Protein AF-A0A962I3D1-F1 (afdb_monomer_lite)

Foldseek 3Di:
DVVVVVVVVVVVVVVVVVVVVVVVDDPDDDDDDDDDDPDDPVVVCVCVFFPVNCLVPPPCNVVDVPDDADWDDDRGDPPTDD

Sequence (82 aa):
MKLLKRVFFILMFLLLVLIGVAYLLPREATAERSIVIDRPPATVYTVLAGLDRFNEWSPWYGRDPAATYDFSGPAWGSGASM

Structure (mmCIF, N/CA/C/O backbone):
data_AF-A0A962I3D1-F1
#
_entry.id   AF-A0A962I3D1-F1
#
loop_
_atom_site.group_PDB
_atom_site.id
_atom_site.type_symbol
_atom_site.label_atom_id
_atom_site.label_alt_id
_atom_site.label_comp_id
_atom_site.label_asym_id
_atom_site.label_entity_id
_atom_site.label_seq_id
_atom_site.pdbx_PDB_ins_code
_atom_site.Cartn_x
_atom_site.Cartn_y
_atom_site.Cartn_z
_atom_site.occupancy
_atom_site.B_iso_or_equiv
_atom_site.auth_seq_id
_atom_site.auth_comp_id
_atom_site.auth_asym_id
_atom_site.auth_atom_id
_atom_site.pdbx_PDB_model_num
ATOM 1 N N . MET A 1 1 ? -23.994 17.396 38.343 1.00 67.75 1 MET A N 1
ATOM 2 C CA . MET A 1 1 ? -23.222 16.322 39.021 1.00 67.75 1 MET A CA 1
ATOM 3 C C . MET A 1 1 ? -23.478 14.918 38.459 1.00 67.75 1 MET A C 1
ATOM 5 O O . MET A 1 1 ? -22.530 14.295 38.007 1.00 67.75 1 MET A O 1
ATOM 9 N N . LYS A 1 2 ? -24.715 14.391 38.476 1.00 81.25 2 LYS A N 1
ATOM 10 C CA . LYS A 1 2 ? -25.006 12.995 38.063 1.00 81.25 2 LYS A CA 1
ATOM 11 C C . LYS A 1 2 ? -24.811 12.732 36.558 1.00 81.25 2 LYS A C 1
ATOM 13 O O . LYS A 1 2 ? -24.250 11.707 36.195 1.00 81.25 2 LYS A O 1
ATOM 18 N N . LEU A 1 3 ? -25.222 13.676 35.706 1.00 90.25 3 LEU A N 1
ATOM 19 C CA . LEU A 1 3 ? -25.039 13.615 34.247 1.00 90.25 3 LEU A CA 1
ATOM 20 C C . LEU A 1 3 ? -23.560 13.632 33.845 1.00 90.25 3 LEU A C 1
ATOM 22 O O . LEU A 1 3 ? -23.119 12.737 33.140 1.00 90.25 3 LEU A O 1
ATOM 26 N N . LEU A 1 4 ? -22.779 14.579 34.376 1.00 93.44 4 LEU A N 1
ATOM 27 C CA . LEU A 1 4 ? -21.339 14.667 34.110 1.00 93.44 4 LEU A CA 1
ATOM 28 C C . LEU A 1 4 ? -20.594 13.391 34.534 1.00 93.44 4 LEU A C 1
ATOM 30 O O . LEU A 1 4 ? -19.791 12.865 33.772 1.00 93.44 4 LEU A O 1
ATOM 34 N N . LYS A 1 5 ? -20.921 12.842 35.714 1.00 92.81 5 LYS A N 1
ATOM 35 C CA . LYS A 1 5 ? -20.366 11.560 36.176 1.00 92.81 5 LYS A CA 1
ATOM 36 C C . LYS A 1 5 ? -20.744 10.404 35.243 1.00 92.81 5 LYS A C 1
ATOM 38 O O . LYS A 1 5 ? -19.878 9.609 34.907 1.00 92.81 5 LYS A O 1
ATOM 43 N N . ARG A 1 6 ? -22.001 10.317 34.787 1.00 95.81 6 ARG A N 1
ATOM 44 C CA . ARG A 1 6 ? -22.430 9.291 33.815 1.00 95.81 6 ARG A CA 1
ATOM 45 C C . ARG A 1 6 ? -21.658 9.384 32.502 1.00 95.81 6 ARG A C 1
ATOM 47 O O . ARG A 1 6 ? -21.161 8.366 32.043 1.00 95.81 6 ARG A O 1
ATOM 54 N N . VAL A 1 7 ? -21.538 10.582 31.932 1.00 97.25 7 VAL A N 1
ATOM 55 C CA . VAL A 1 7 ? -20.792 10.800 30.682 1.00 97.25 7 VAL A CA 1
ATOM 56 C C . VAL A 1 7 ? -19.330 10.387 30.850 1.00 97.25 7 VAL A C 1
ATOM 58 O O . VAL A 1 7 ? -18.809 9.662 30.010 1.00 97.25 7 VAL A O 1
ATOM 61 N N . PHE A 1 8 ? -18.696 10.762 31.964 1.00 97.19 8 PHE A N 1
ATOM 62 C CA . PHE A 1 8 ? -17.327 10.350 32.269 1.00 97.19 8 PHE A CA 1
ATOM 63 C C . PHE A 1 8 ? -17.169 8.822 32.312 1.00 97.19 8 PHE A C 1
ATOM 65 O O . PHE A 1 8 ? -16.282 8.283 31.658 1.00 97.19 8 PHE A O 1
ATOM 72 N N . PHE A 1 9 ? -18.052 8.110 33.024 1.00 97.81 9 PHE A N 1
ATOM 73 C CA . PHE A 1 9 ? -17.990 6.645 33.093 1.00 97.81 9 PHE A CA 1
ATOM 74 C C . PHE A 1 9 ? -18.248 5.972 31.740 1.00 97.81 9 PHE A C 1
ATOM 76 O O . PHE A 1 9 ? -17.598 4.978 31.434 1.00 97.81 9 PHE A O 1
ATOM 83 N N . ILE A 1 10 ? -19.148 6.520 30.917 1.00 97.81 10 ILE A N 1
ATOM 84 C CA . ILE A 1 10 ? -19.396 6.020 29.557 1.00 97.81 10 ILE A CA 1
ATOM 85 C C . ILE A 1 10 ? -18.143 6.183 28.691 1.00 97.81 10 ILE A C 1
ATOM 87 O O . ILE A 1 10 ? -17.734 5.229 28.035 1.00 97.81 10 ILE A O 1
ATOM 91 N N . LEU A 1 11 ? -17.508 7.358 28.716 1.00 98.25 11 LEU A N 1
ATOM 92 C CA . LEU A 1 11 ? -16.274 7.614 27.967 1.00 98.25 11 LEU A CA 1
ATOM 93 C C . LEU A 1 11 ? -15.127 6.716 28.437 1.00 98.25 11 LEU A C 1
ATOM 95 O O . LEU A 1 11 ? -14.409 6.159 27.613 1.00 98.25 11 LEU A O 1
ATOM 99 N N . MET A 1 12 ? -14.984 6.530 29.751 1.00 98.19 12 MET A N 1
ATOM 100 C CA . MET A 1 12 ? -13.967 5.647 30.322 1.00 98.19 12 MET A CA 1
ATOM 101 C C . MET A 1 12 ? -14.189 4.186 29.912 1.00 98.19 12 MET A C 1
ATOM 103 O O . MET A 1 12 ? -13.235 3.490 29.571 1.00 98.19 12 MET A O 1
ATOM 107 N N . PHE A 1 13 ? -15.443 3.729 29.897 1.00 98.25 13 PHE A N 1
ATOM 108 C CA . PHE A 1 13 ? -15.792 2.394 29.419 1.00 98.25 13 PHE A CA 1
ATOM 109 C C . PHE A 1 13 ? -15.492 2.228 27.923 1.00 98.25 13 PHE A C 1
ATOM 111 O O . PHE A 1 13 ? -14.853 1.254 27.537 1.00 98.25 13 PHE A O 1
ATOM 118 N N . LEU A 1 14 ? -15.879 3.199 27.090 1.00 98.50 14 LEU A N 1
ATOM 119 C CA . LEU A 1 14 ? -15.558 3.218 25.658 1.00 98.50 14 LEU A CA 1
ATOM 120 C C . LEU A 1 14 ? -14.049 3.159 25.408 1.00 98.50 14 LEU A C 1
ATOM 122 O O . LEU A 1 14 ? -13.603 2.390 24.561 1.00 98.50 14 LEU A O 1
ATOM 126 N N . LEU A 1 15 ? -13.266 3.928 26.168 1.00 98.44 15 LEU A N 1
ATOM 127 C CA . LEU A 1 15 ? -11.810 3.920 26.073 1.00 98.44 15 LEU A CA 1
ATOM 128 C C . LEU A 1 15 ? -11.230 2.546 26.433 1.00 98.44 15 LEU A C 1
ATOM 130 O O . LEU A 1 15 ? -10.386 2.036 25.703 1.00 98.44 15 LEU A O 1
ATOM 134 N N . LEU A 1 16 ? -11.708 1.926 27.517 1.00 98.38 16 LEU A N 1
ATOM 135 C CA . LEU A 1 16 ? -11.287 0.579 27.913 1.00 98.38 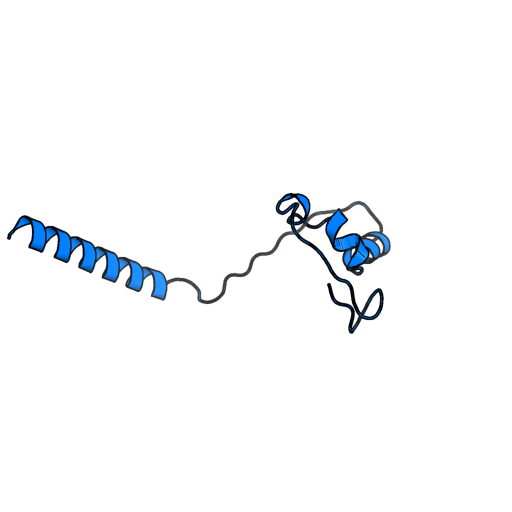16 LEU A CA 1
ATOM 136 C C . LEU A 1 16 ? -11.611 -0.464 26.840 1.00 98.38 16 LEU A C 1
ATOM 138 O O . LEU A 1 16 ? -10.762 -1.297 26.529 1.00 98.38 16 LEU A O 1
ATOM 142 N N . VAL A 1 17 ? -12.805 -0.401 26.246 1.00 98.31 17 VAL A N 1
ATOM 143 C CA . VAL A 1 17 ? -13.196 -1.292 25.144 1.00 98.31 17 VAL A CA 1
ATOM 144 C C . VAL A 1 17 ? -12.294 -1.078 23.931 1.00 98.31 17 VAL A C 1
ATOM 146 O O . VAL A 1 17 ? -11.804 -2.052 23.368 1.00 98.31 17 VAL A O 1
ATOM 149 N N . LEU A 1 18 ? -12.026 0.173 23.550 1.00 98.38 18 LEU A N 1
ATOM 150 C CA . LEU A 1 18 ? -11.192 0.495 22.391 1.00 98.38 18 LEU A CA 1
ATOM 151 C C . LEU A 1 18 ? -9.755 -0.005 22.578 1.00 98.38 18 LEU A C 1
ATOM 153 O O . LEU A 1 18 ? -9.202 -0.619 21.668 1.00 98.38 18 LEU A O 1
ATOM 157 N N . ILE A 1 19 ? -9.183 0.181 23.772 1.00 97.81 19 ILE A N 1
ATOM 158 C CA . ILE A 1 19 ? -7.867 -0.362 24.128 1.00 97.81 19 ILE A CA 1
ATOM 159 C C . ILE A 1 19 ? -7.894 -1.893 24.071 1.00 97.81 19 ILE A C 1
ATOM 161 O O . ILE A 1 19 ? -7.021 -2.493 23.448 1.00 97.81 19 ILE A O 1
ATOM 165 N N . GLY A 1 20 ? -8.903 -2.528 24.672 1.00 97.69 20 GLY A N 1
ATOM 166 C CA . GLY A 1 20 ? -9.050 -3.983 24.655 1.00 97.69 20 GLY A CA 1
ATOM 167 C C . GLY A 1 20 ? -9.109 -4.547 23.235 1.00 97.69 20 GLY A C 1
ATOM 168 O O . GLY A 1 20 ? -8.384 -5.485 22.921 1.00 97.69 20 GLY A O 1
ATOM 169 N N . VAL A 1 21 ? -9.905 -3.934 22.355 1.00 97.50 21 VAL A N 1
ATOM 170 C CA . VAL A 1 21 ? -9.994 -4.315 20.939 1.00 97.50 21 VAL A CA 1
ATOM 171 C C . VAL A 1 21 ? -8.659 -4.096 20.226 1.00 97.50 21 VAL A C 1
ATOM 173 O O . VAL A 1 21 ? -8.206 -4.994 19.526 1.00 97.50 21 VAL A O 1
ATOM 176 N N . ALA A 1 22 ? -7.989 -2.960 20.436 1.00 96.06 22 ALA A N 1
ATOM 177 C CA . ALA A 1 22 ? -6.696 -2.674 19.811 1.00 96.06 22 ALA A CA 1
ATOM 178 C C . ALA A 1 22 ? -5.620 -3.720 20.153 1.00 96.06 22 ALA A C 1
ATOM 180 O O . ALA A 1 22 ? -4.844 -4.093 19.278 1.00 96.06 22 ALA A O 1
ATOM 181 N N . TYR A 1 23 ? -5.600 -4.242 21.385 1.00 96.31 23 TYR A N 1
ATOM 182 C CA . TYR A 1 23 ? -4.680 -5.321 21.776 1.00 96.31 23 TYR A CA 1
ATOM 183 C C . TYR A 1 23 ? -5.014 -6.684 21.153 1.00 96.31 23 TYR A C 1
ATOM 185 O O . TYR A 1 23 ? -4.145 -7.553 21.110 1.00 96.31 23 TYR A O 1
ATOM 193 N N . LEU A 1 24 ? -6.247 -6.882 20.682 1.00 96.25 24 LEU A N 1
ATOM 194 C CA . LEU A 1 24 ? -6.668 -8.100 19.985 1.00 96.25 24 LEU A CA 1
ATOM 195 C C . LEU A 1 24 ? -6.387 -8.045 18.478 1.00 96.25 24 LEU A C 1
ATOM 197 O O . LEU A 1 24 ? -6.437 -9.082 17.816 1.00 96.25 24 LEU A O 1
ATOM 201 N N . LEU A 1 25 ? -6.121 -6.859 17.919 1.00 94.75 25 LEU A N 1
ATOM 202 C CA . LEU A 1 25 ? -5.830 -6.716 16.498 1.00 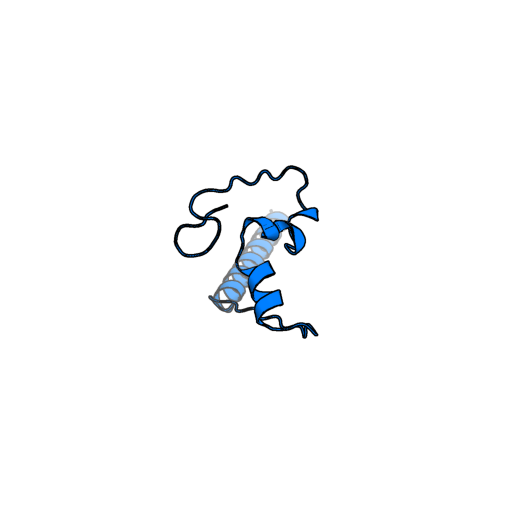94.75 25 LEU A CA 1
ATOM 203 C C . LEU A 1 25 ? -4.438 -7.282 16.157 1.00 94.75 25 LEU A C 1
ATOM 205 O O . LEU A 1 25 ? -3.506 -7.177 16.960 1.00 94.75 25 LEU A O 1
ATOM 209 N N . PRO A 1 26 ? -4.264 -7.848 14.949 1.00 93.69 26 PRO A N 1
ATOM 210 C CA . PRO A 1 26 ? -2.956 -8.260 14.462 1.00 93.69 26 PRO A CA 1
ATOM 211 C C . PRO A 1 26 ? -1.984 -7.079 14.430 1.00 93.69 26 PRO A C 1
ATOM 213 O O . PRO A 1 26 ? -2.335 -5.985 13.987 1.00 93.69 26 PRO A O 1
ATOM 216 N N . ARG A 1 27 ? -0.741 -7.314 14.859 1.00 92.31 27 ARG A N 1
ATOM 217 C CA . ARG A 1 27 ? 0.337 -6.317 14.753 1.00 92.31 27 ARG A CA 1
ATOM 218 C C . ARG A 1 27 ? 0.754 -6.046 13.312 1.00 92.31 27 ARG A C 1
ATOM 220 O O . ARG A 1 27 ? 1.226 -4.957 13.012 1.00 92.31 27 ARG A O 1
ATOM 227 N N . GLU A 1 28 ? 0.585 -7.039 12.448 1.00 93.94 28 GLU A N 1
ATOM 228 C CA . GLU A 1 28 ? 0.976 -6.991 11.048 1.00 93.94 28 GLU A CA 1
ATOM 229 C C . GLU A 1 28 ? -0.238 -7.307 10.178 1.00 93.94 28 GLU A C 1
ATOM 231 O O . GLU A 1 28 ? -0.994 -8.240 10.456 1.00 93.94 28 GLU A O 1
ATOM 236 N N . ALA A 1 29 ? -0.429 -6.510 9.130 1.00 92.94 29 ALA A N 1
ATOM 237 C CA . ALA A 1 29 ? -1.447 -6.730 8.117 1.00 92.94 29 ALA A CA 1
ATOM 238 C C . ALA A 1 29 ? -0.755 -6.892 6.762 1.00 92.94 29 ALA A C 1
ATOM 240 O O . ALA A 1 29 ? -0.017 -6.008 6.327 1.00 92.94 29 ALA A O 1
ATOM 241 N N . THR A 1 30 ? -1.007 -8.014 6.091 1.00 94.38 30 THR A N 1
ATOM 242 C CA . THR A 1 30 ? -0.515 -8.276 4.736 1.00 94.38 30 THR A CA 1
ATOM 243 C C . THR A 1 30 ? -1.654 -8.084 3.744 1.00 94.38 30 THR A C 1
ATOM 245 O O . THR A 1 30 ? -2.764 -8.569 3.963 1.00 94.38 30 THR A O 1
ATOM 248 N N . ALA A 1 31 ? -1.383 -7.385 2.646 1.00 93.88 31 ALA A N 1
ATOM 249 C CA . ALA A 1 31 ? -2.312 -7.239 1.535 1.00 93.88 31 ALA A CA 1
ATOM 250 C C . ALA A 1 31 ? -1.623 -7.676 0.242 1.00 93.88 31 ALA A C 1
ATOM 252 O O . ALA A 1 31 ? -0.520 -7.224 -0.057 1.00 93.88 31 ALA A O 1
ATOM 253 N N . GLU A 1 32 ? -2.293 -8.522 -0.535 1.00 95.25 32 GLU A N 1
ATOM 254 C CA . GLU A 1 32 ? -1.823 -8.992 -1.837 1.00 95.25 32 GLU A CA 1
ATOM 255 C C . GLU A 1 32 ? -2.885 -8.697 -2.900 1.00 95.25 32 GLU A C 1
ATO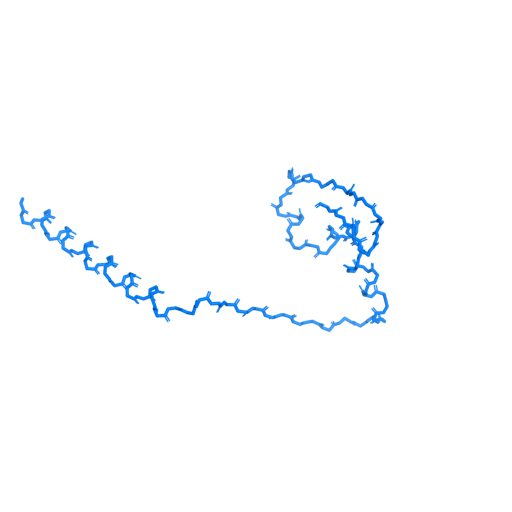M 257 O O . GLU A 1 32 ? -4.090 -8.747 -2.633 1.00 95.25 32 GLU A O 1
ATOM 262 N N . ARG A 1 33 ? -2.440 -8.346 -4.108 1.00 92.56 33 ARG A N 1
ATOM 263 C CA . ARG A 1 33 ? -3.302 -8.146 -5.276 1.00 92.56 33 ARG A CA 1
ATOM 264 C C . ARG A 1 33 ? -2.637 -8.766 -6.492 1.00 92.56 33 ARG A C 1
ATOM 266 O O . ARG A 1 33 ? -1.445 -8.569 -6.703 1.00 92.56 33 ARG A O 1
ATOM 273 N N . SER A 1 34 ? -3.425 -9.446 -7.314 1.00 94.56 34 SER A N 1
ATOM 274 C CA . SER A 1 34 ? -2.972 -10.035 -8.570 1.00 94.56 34 SER A CA 1
ATOM 275 C C . SER A 1 34 ? -3.908 -9.648 -9.710 1.00 94.56 34 SER A C 1
ATOM 277 O O . SER A 1 34 ? -5.119 -9.507 -9.529 1.00 94.56 34 SER A O 1
ATOM 279 N N . ILE A 1 35 ? -3.325 -9.440 -10.889 1.00 94.31 35 ILE A N 1
ATOM 280 C CA . ILE A 1 35 ? -4.040 -9.217 -12.146 1.00 94.31 35 ILE A CA 1
ATOM 281 C C . ILE A 1 35 ? -3.322 -9.980 -13.258 1.00 94.31 35 ILE A C 1
ATOM 283 O O . ILE A 1 35 ? -2.105 -10.155 -13.210 1.00 94.31 35 ILE A O 1
ATOM 287 N N . VAL A 1 36 ? -4.070 -10.423 -14.267 1.00 96.12 36 VAL A N 1
ATOM 288 C CA . VAL A 1 36 ? -3.495 -11.040 -15.468 1.00 96.12 36 VAL A CA 1
ATOM 289 C C . VAL A 1 36 ? -3.313 -9.959 -16.525 1.00 96.12 36 VAL A C 1
ATOM 291 O O . VAL A 1 36 ? -4.261 -9.251 -16.860 1.00 96.12 36 VAL A O 1
ATOM 294 N N . ILE A 1 37 ? -2.096 -9.841 -17.054 1.00 95.19 37 ILE A N 1
ATOM 295 C CA . ILE A 1 37 ? -1.764 -8.928 -18.148 1.00 95.19 37 ILE A CA 1
ATOM 296 C C . ILE A 1 37 ? -1.338 -9.780 -19.341 1.00 95.19 37 ILE A C 1
ATOM 298 O O . ILE A 1 37 ? -0.332 -10.481 -19.269 1.00 95.19 37 ILE A O 1
ATOM 302 N N . ASP A 1 38 ? -2.088 -9.705 -20.442 1.00 96.88 38 ASP A N 1
ATOM 303 C CA . ASP A 1 38 ? -1.802 -10.440 -21.682 1.00 96.88 38 ASP A CA 1
ATOM 304 C C . ASP A 1 38 ? -0.668 -9.775 -22.486 1.00 96.88 38 ASP A C 1
ATOM 306 O O . ASP A 1 38 ? -0.856 -9.182 -23.557 1.00 96.88 38 ASP A O 1
ATOM 310 N N . ARG A 1 39 ? 0.528 -9.768 -21.892 1.00 96.06 39 ARG A N 1
ATOM 311 C CA . ARG A 1 39 ? 1.761 -9.215 -22.460 1.00 96.06 39 ARG A CA 1
ATOM 312 C C . ARG A 1 39 ? 2.968 -10.057 -22.036 1.00 96.06 39 ARG A C 1
ATOM 314 O O . ARG A 1 39 ? 2.939 -10.664 -20.966 1.00 96.06 39 ARG A O 1
ATOM 321 N N . PRO A 1 40 ? 4.058 -10.067 -22.828 1.00 97.12 40 PRO A N 1
ATOM 322 C CA . PRO A 1 40 ? 5.294 -10.730 -22.431 1.00 97.12 40 PRO A CA 1
ATOM 323 C C . PRO A 1 40 ? 5.799 -10.216 -21.070 1.00 97.12 40 PRO A C 1
ATOM 325 O O . PRO A 1 40 ? 5.814 -8.997 -20.861 1.00 97.12 40 PRO A O 1
ATOM 328 N N . PRO A 1 41 ? 6.284 -11.093 -20.167 1.00 94.06 41 PRO A N 1
ATOM 329 C CA . PRO A 1 41 ? 6.774 -10.683 -18.849 1.00 94.06 41 PRO A CA 1
ATOM 330 C C . PRO A 1 41 ? 7.863 -9.609 -18.907 1.00 94.06 41 PRO A C 1
ATOM 332 O O . PRO A 1 41 ? 7.865 -8.693 -18.092 1.00 94.06 41 PRO A O 1
ATOM 335 N N . ALA A 1 42 ? 8.744 -9.673 -19.911 1.00 93.31 42 ALA A N 1
ATOM 336 C CA . ALA A 1 42 ? 9.783 -8.670 -20.125 1.00 93.31 42 ALA A CA 1
ATOM 337 C C . ALA A 1 42 ? 9.196 -7.266 -20.344 1.00 93.31 42 ALA A C 1
ATOM 339 O O . ALA A 1 42 ? 9.681 -6.307 -19.758 1.00 93.31 42 ALA A O 1
ATOM 340 N N . THR A 1 43 ? 8.115 -7.146 -21.121 1.00 92.56 43 THR A N 1
ATOM 341 C CA . THR A 1 43 ? 7.447 -5.863 -21.379 1.00 92.56 43 THR A CA 1
ATOM 342 C C . THR A 1 43 ? 6.838 -5.283 -20.107 1.00 92.56 43 THR A C 1
ATOM 344 O O . THR A 1 43 ? 6.984 -4.091 -19.847 1.00 92.56 43 THR A O 1
ATOM 347 N N . VAL A 1 44 ? 6.179 -6.123 -19.303 1.00 92.62 44 VAL A N 1
ATOM 348 C CA . VAL A 1 44 ? 5.604 -5.704 -18.017 1.00 92.62 44 VAL A CA 1
ATOM 349 C C . VAL A 1 44 ? 6.716 -5.267 -17.064 1.00 92.62 44 VAL A C 1
ATOM 351 O O . VAL A 1 44 ? 6.633 -4.196 -16.469 1.00 92.62 44 VAL A O 1
ATOM 354 N N . TYR A 1 45 ? 7.795 -6.047 -16.980 1.00 89.94 45 TYR A N 1
ATOM 355 C CA . TYR A 1 45 ? 8.941 -5.735 -16.134 1.00 89.94 45 TYR A CA 1
ATOM 356 C C . TYR A 1 45 ? 9.590 -4.396 -16.503 1.00 89.94 45 TYR A C 1
ATOM 358 O O . TYR A 1 45 ? 9.880 -3.609 -15.612 1.00 89.94 45 TYR A O 1
ATOM 366 N N . THR A 1 46 ? 9.756 -4.084 -17.793 1.00 88.31 46 THR A N 1
ATOM 367 C CA . THR A 1 46 ? 10.325 -2.794 -18.225 1.00 88.31 46 THR A CA 1
ATOM 368 C C . THR A 1 46 ? 9.501 -1.592 -17.753 1.00 88.31 46 THR A C 1
ATOM 370 O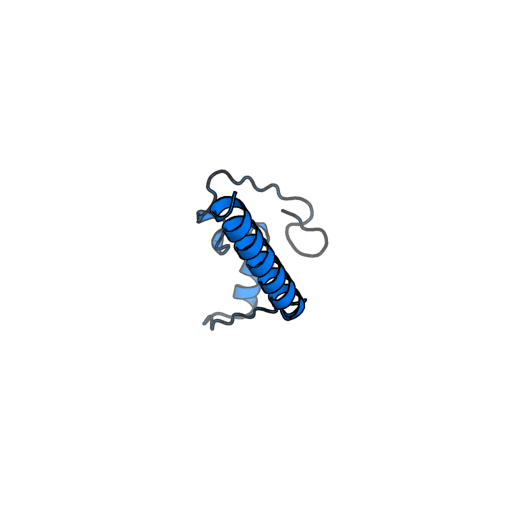 O . THR A 1 46 ? 10.077 -0.563 -17.421 1.00 88.31 46 THR A O 1
ATOM 373 N N . VAL A 1 47 ? 8.169 -1.703 -17.703 1.00 89.56 47 VAL A N 1
ATOM 374 C CA . VAL A 1 47 ? 7.287 -0.626 -17.208 1.00 89.56 47 VAL A CA 1
ATOM 375 C C . VAL A 1 47 ? 7.392 -0.476 -15.685 1.00 89.56 47 VAL A C 1
ATOM 377 O O . VAL A 1 47 ? 7.312 0.634 -15.167 1.00 89.56 47 VAL A O 1
ATOM 380 N N . LEU A 1 48 ? 7.552 -1.590 -14.966 1.00 88.25 48 LEU A N 1
ATOM 381 C CA . LEU A 1 48 ? 7.556 -1.615 -13.500 1.00 88.25 48 LEU A CA 1
ATOM 382 C C . LEU A 1 48 ? 8.928 -1.319 -12.881 1.00 88.25 48 LEU A C 1
ATOM 384 O O . LEU A 1 48 ? 8.990 -0.815 -11.765 1.00 88.25 48 LEU A O 1
ATOM 388 N N . ALA A 1 49 ? 10.017 -1.664 -13.568 1.00 85.62 49 ALA A N 1
ATOM 389 C CA . ALA A 1 49 ? 11.372 -1.561 -13.031 1.00 85.62 49 ALA A CA 1
ATOM 390 C C . ALA A 1 49 ? 11.953 -0.137 -13.087 1.00 85.62 49 ALA A C 1
ATOM 392 O O . ALA A 1 49 ? 12.899 0.153 -12.355 1.00 85.62 49 ALA A O 1
ATOM 393 N N . GLY A 1 50 ? 11.426 0.727 -13.960 1.00 81.88 50 GLY A N 1
ATOM 394 C CA . GLY A 1 50 ? 11.854 2.119 -14.108 1.00 81.88 50 GLY A CA 1
ATOM 395 C C . GLY A 1 50 ? 10.996 3.075 -13.278 1.00 81.88 50 GLY A C 1
ATOM 396 O O . GLY A 1 50 ? 9.766 3.032 -13.346 1.00 81.88 50 GLY A O 1
ATOM 397 N N . LEU A 1 51 ? 11.639 3.950 -12.496 1.00 85.50 51 LEU A N 1
ATOM 398 C CA . LEU A 1 51 ? 10.944 4.992 -11.725 1.00 85.50 51 LEU A CA 1
ATOM 399 C C . LEU A 1 51 ? 10.426 6.123 -12.626 1.00 85.50 51 LEU A C 1
ATOM 401 O O . LEU A 1 51 ? 9.420 6.752 -12.316 1.00 85.50 51 LEU A O 1
ATOM 405 N N . ASP A 1 52 ? 11.059 6.332 -13.777 1.00 83.88 52 ASP A N 1
ATOM 406 C CA . ASP A 1 52 ? 10.648 7.291 -14.806 1.00 83.88 52 ASP A CA 1
ATOM 407 C C . ASP A 1 52 ? 9.216 7.044 -15.307 1.00 83.88 52 ASP A C 1
ATOM 409 O O . ASP A 1 52 ? 8.469 7.989 -15.563 1.00 83.88 52 ASP A O 1
ATOM 413 N N . ARG A 1 53 ? 8.805 5.773 -15.377 1.00 87.19 53 ARG A N 1
ATOM 414 C CA . ARG A 1 53 ? 7.455 5.364 -15.793 1.00 87.19 53 ARG A CA 1
ATOM 415 C C . ARG A 1 53 ? 6.505 5.102 -14.631 1.00 87.19 53 ARG A C 1
ATOM 417 O O . ARG A 1 53 ? 5.346 4.758 -14.864 1.00 87.19 53 ARG A O 1
ATOM 424 N N . PHE A 1 54 ? 6.949 5.294 -13.387 1.00 88.25 54 PHE A N 1
ATOM 425 C CA . PHE A 1 54 ? 6.139 5.063 -12.187 1.00 88.25 54 PHE A CA 1
ATOM 426 C C . PHE A 1 54 ? 4.798 5.806 -12.243 1.00 88.25 54 PHE A C 1
ATOM 428 O O . PHE A 1 54 ? 3.748 5.244 -11.931 1.00 88.25 54 PHE A O 1
ATOM 435 N N . ASN A 1 55 ? 4.812 7.050 -12.722 1.00 89.31 55 ASN A N 1
ATOM 436 C CA . ASN A 1 55 ? 3.620 7.893 -12.805 1.00 89.31 55 ASN A CA 1
ATOM 437 C C . ASN A 1 55 ? 2.602 7.435 -13.863 1.00 89.31 55 ASN A C 1
ATOM 439 O O . ASN A 1 55 ? 1.436 7.811 -13.774 1.00 89.31 55 ASN A O 1
ATOM 443 N N . GLU A 1 56 ? 2.995 6.594 -14.826 1.00 89.38 56 GLU A N 1
ATOM 444 C CA . GLU A 1 56 ? 2.066 6.054 -15.829 1.00 89.38 56 GLU A CA 1
ATOM 445 C C . GLU A 1 56 ? 1.101 5.017 -15.242 1.00 89.38 56 GLU A C 1
ATOM 447 O O . GLU A 1 56 ? -0.007 4.843 -15.748 1.00 89.38 56 GLU A O 1
ATO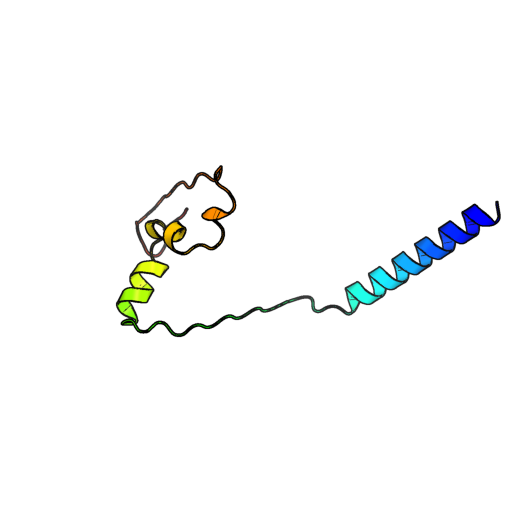M 452 N N . TRP A 1 57 ? 1.515 4.312 -14.187 1.00 87.69 57 TRP A N 1
ATOM 453 C CA . TRP A 1 57 ? 0.733 3.225 -13.593 1.00 87.69 57 TRP A CA 1
ATOM 454 C C . TRP A 1 57 ? 0.431 3.425 -12.104 1.00 87.69 57 TRP A C 1
ATOM 456 O O . TRP A 1 57 ? -0.412 2.714 -11.549 1.00 87.69 57 TRP A O 1
ATOM 466 N N . SER A 1 58 ? 1.076 4.389 -11.445 1.00 88.62 58 SER A N 1
ATOM 467 C CA . SER A 1 58 ? 0.839 4.696 -10.038 1.00 88.62 58 SER A CA 1
ATOM 468 C C . SER A 1 58 ? -0.606 5.161 -9.810 1.00 88.62 58 SER A C 1
ATOM 470 O O . SER A 1 58 ? -1.038 6.165 -10.380 1.00 88.62 58 SER A O 1
ATOM 472 N N . PRO A 1 59 ? -1.363 4.515 -8.901 1.00 87.38 59 PRO A N 1
ATOM 473 C CA . PRO A 1 59 ? -2.720 4.944 -8.567 1.00 87.38 59 PRO A CA 1
ATOM 474 C C . PRO A 1 59 ? -2.752 6.266 -7.783 1.00 87.38 59 PRO A C 1
ATOM 476 O O . PRO A 1 59 ? -3.836 6.770 -7.483 1.00 87.38 59 PRO A O 1
ATOM 479 N N . TRP A 1 60 ? -1.586 6.792 -7.394 1.00 86.56 60 TRP A N 1
ATOM 480 C CA . TRP A 1 60 ? -1.442 7.991 -6.571 1.00 86.56 60 TRP A CA 1
ATOM 481 C C . TRP A 1 60 ? -1.163 9.244 -7.388 1.00 86.56 60 TRP A C 1
ATOM 483 O O . TRP A 1 60 ? -1.614 10.309 -6.985 1.00 86.56 60 TRP A O 1
ATOM 493 N N . TYR A 1 61 ? -0.493 9.119 -8.537 1.00 88.81 61 TYR A N 1
ATOM 494 C CA . TYR A 1 61 ? -0.077 10.269 -9.343 1.00 88.81 61 TYR A CA 1
ATOM 495 C C . TYR A 1 61 ? -1.264 11.173 -9.716 1.00 88.81 61 TYR A C 1
ATOM 497 O O . TYR A 1 61 ? -1.231 12.379 -9.510 1.00 88.81 61 TYR A O 1
ATOM 505 N N . GLY A 1 62 ? -2.382 10.581 -10.149 1.00 85.44 62 GLY A N 1
ATOM 506 C CA . GLY A 1 62 ? -3.601 11.336 -10.460 1.00 85.44 62 GLY A CA 1
ATOM 507 C C . GLY A 1 62 ? -4.378 11.867 -9.245 1.00 85.44 62 GLY A C 1
ATOM 508 O O . GLY A 1 62 ? -5.348 12.598 -9.432 1.00 85.44 62 GLY A O 1
ATOM 509 N N . ARG A 1 63 ? -4.013 11.486 -8.012 1.00 91.88 63 ARG A N 1
ATOM 510 C CA . ARG A 1 63 ? -4.697 11.936 -6.784 1.00 91.88 63 ARG A CA 1
ATOM 511 C C . ARG A 1 63 ? -4.068 13.172 -6.156 1.00 91.88 63 ARG A C 1
ATOM 513 O O . ARG A 1 63 ? -4.781 13.881 -5.453 1.00 91.88 63 ARG A O 1
ATOM 520 N N . ASP A 1 64 ? -2.784 13.418 -6.399 1.00 89.88 64 ASP A N 1
ATOM 521 C CA . ASP A 1 64 ? -2.081 14.602 -5.906 1.00 89.88 64 ASP A CA 1
ATOM 522 C C . ASP A 1 64 ? -1.421 15.367 -7.066 1.00 89.88 64 ASP A C 1
ATOM 524 O O . ASP A 1 64 ? -0.268 15.109 -7.411 1.00 89.88 64 ASP A O 1
ATOM 528 N N . PRO A 1 65 ? -2.141 16.324 -7.680 1.00 85.12 65 PRO A N 1
ATOM 529 C CA . PRO A 1 65 ? -1.614 17.114 -8.789 1.00 85.12 65 PRO A CA 1
ATOM 530 C C . PRO A 1 65 ? -0.466 18.053 -8.401 1.00 85.12 65 PRO A C 1
ATOM 532 O O . PRO A 1 65 ? 0.191 18.591 -9.289 1.00 85.12 65 PRO A O 1
ATOM 535 N N . ALA A 1 66 ? -0.264 18.312 -7.106 1.00 91.81 66 ALA A N 1
ATOM 536 C CA . ALA A 1 66 ? 0.793 19.192 -6.616 1.00 91.81 66 ALA A CA 1
ATOM 537 C C . ALA A 1 66 ? 2.087 18.430 -6.292 1.00 91.81 66 ALA A C 1
ATOM 539 O O . ALA A 1 66 ? 3.086 19.058 -5.938 1.00 91.81 66 ALA A O 1
ATOM 540 N N . ALA A 1 67 ? 2.079 17.098 -6.404 1.00 90.00 67 ALA A N 1
ATOM 541 C CA . ALA A 1 67 ? 3.249 16.278 -6.153 1.00 90.00 67 ALA A CA 1
ATOM 542 C C . ALA A 1 67 ? 4.346 16.539 -7.198 1.00 90.00 67 ALA A C 1
ATOM 544 O O . ALA A 1 67 ? 4.135 16.406 -8.407 1.00 90.00 67 ALA A O 1
ATOM 545 N N . THR A 1 68 ? 5.540 16.859 -6.706 1.00 88.81 68 THR A N 1
ATOM 546 C CA . THR A 1 68 ? 6.768 16.958 -7.501 1.00 88.81 68 THR A CA 1
ATOM 547 C C . THR A 1 68 ? 7.613 15.715 -7.249 1.00 88.81 68 THR A C 1
ATOM 549 O O . THR A 1 68 ? 7.677 15.237 -6.117 1.00 88.81 68 THR A O 1
ATOM 552 N N . TYR A 1 69 ? 8.254 15.201 -8.297 1.00 86.94 69 TYR A N 1
ATOM 553 C CA . TYR A 1 69 ? 9.089 14.006 -8.233 1.00 86.94 69 TYR A CA 1
ATOM 554 C C . TYR A 1 69 ? 10.486 14.320 -8.755 1.00 86.94 69 TYR A C 1
ATOM 556 O O . TYR A 1 69 ? 10.618 14.818 -9.876 1.00 86.94 69 TYR A O 1
ATOM 564 N N . ASP A 1 70 ? 11.503 13.997 -7.961 1.00 90.12 70 ASP A N 1
ATOM 565 C CA . ASP A 1 70 ? 12.900 14.289 -8.266 1.00 90.12 70 ASP A CA 1
ATOM 566 C C . ASP A 1 70 ? 13.687 12.986 -8.381 1.00 90.12 70 ASP A C 1
ATOM 568 O O . ASP A 1 70 ? 13.919 12.270 -7.411 1.00 90.12 70 ASP A O 1
ATOM 572 N N . PHE A 1 71 ? 14.139 12.679 -9.592 1.00 89.62 71 PHE A N 1
ATOM 573 C CA . PHE A 1 71 ? 14.858 11.440 -9.855 1.00 89.62 71 PHE A CA 1
ATOM 574 C C . PHE A 1 71 ? 16.361 11.611 -9.652 1.00 89.62 71 PHE A C 1
ATOM 576 O O . PHE A 1 71 ? 16.960 12.595 -10.093 1.00 89.62 71 PHE A O 1
ATOM 583 N N . SER A 1 72 ? 16.996 10.617 -9.034 1.00 90.06 72 SER A N 1
ATOM 584 C CA . SER A 1 72 ? 18.449 10.584 -8.858 1.00 90.06 72 SER A CA 1
ATOM 585 C C . SER A 1 72 ? 19.021 9.174 -9.003 1.00 90.06 72 SER A C 1
ATOM 587 O O . SER A 1 72 ? 18.319 8.170 -8.867 1.00 90.06 72 SER A O 1
ATOM 589 N N . GL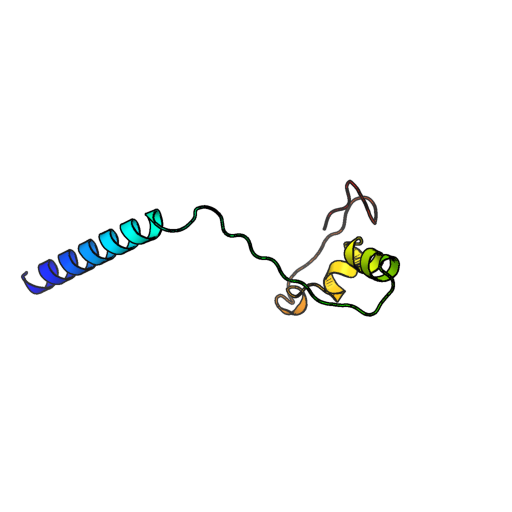Y A 1 73 ? 20.322 9.103 -9.300 1.00 90.25 73 GLY A N 1
ATOM 590 C CA . GLY A 1 73 ? 21.018 7.842 -9.546 1.00 90.25 73 GLY A CA 1
ATOM 591 C C . GLY A 1 73 ? 20.837 7.306 -10.976 1.00 90.25 73 GLY A C 1
ATOM 592 O O . GLY A 1 73 ? 20.523 8.070 -11.893 1.00 90.25 73 GLY A O 1
ATOM 593 N N . PRO A 1 74 ? 21.112 6.009 -11.209 1.00 88.12 74 PRO A N 1
ATOM 594 C CA . PRO A 1 74 ? 20.898 5.374 -12.505 1.00 88.12 74 PRO A CA 1
ATOM 595 C C . PRO A 1 74 ? 19.403 5.280 -12.842 1.00 88.12 74 PRO A C 1
ATOM 597 O O . PRO A 1 74 ? 18.565 5.178 -11.954 1.00 88.12 74 PRO A O 1
ATOM 600 N N . ALA A 1 75 ? 19.072 5.224 -14.136 1.00 82.06 75 ALA A N 1
ATOM 601 C CA . ALA A 1 75 ? 17.684 5.108 -14.612 1.00 82.06 75 ALA A CA 1
ATOM 602 C C . ALA A 1 75 ? 16.952 3.839 -14.119 1.00 82.06 75 ALA A C 1
ATOM 604 O O . ALA A 1 75 ? 15.728 3.761 -14.150 1.00 82.06 75 ALA A O 1
ATOM 605 N N . TRP A 1 76 ? 17.707 2.830 -13.686 1.00 83.00 76 TRP A N 1
ATOM 606 C CA . TRP A 1 76 ? 17.223 1.517 -13.283 1.00 83.00 76 TRP A CA 1
ATOM 607 C C . TRP A 1 76 ? 18.223 0.816 -12.360 1.00 83.00 76 TRP A C 1
ATOM 609 O O . TRP A 1 76 ? 19.431 1.061 -12.421 1.00 83.00 76 TRP A O 1
ATOM 619 N N . GLY A 1 77 ? 17.716 -0.115 -11.552 1.00 79.50 77 GLY A N 1
ATOM 620 C CA . GLY A 1 77 ? 18.531 -0.984 -10.708 1.00 79.50 77 GLY A CA 1
ATOM 621 C C . GLY A 1 77 ? 18.967 -0.346 -9.388 1.00 79.50 77 GLY A C 1
ATOM 622 O O . GLY A 1 77 ? 18.367 0.605 -8.893 1.00 79.50 77 GLY A O 1
ATOM 623 N N . SER A 1 78 ? 19.996 -0.932 -8.772 1.00 86.12 78 SER A N 1
ATOM 624 C CA . SER A 1 78 ? 20.459 -0.518 -7.445 1.00 86.12 78 SER A CA 1
ATOM 625 C C . SER A 1 78 ? 20.936 0.938 -7.450 1.00 86.12 78 SER A C 1
ATOM 627 O O . SER A 1 78 ? 21.756 1.323 -8.281 1.00 86.12 78 SER A O 1
ATOM 629 N N . GLY A 1 79 ? 20.420 1.736 -6.512 1.00 86.62 79 GLY A N 1
ATOM 630 C CA . GLY A 1 79 ? 20.756 3.154 -6.359 1.00 86.62 79 GLY A CA 1
ATOM 631 C C . GLY A 1 79 ? 19.844 4.129 -7.109 1.00 86.62 79 GLY A C 1
ATOM 632 O O . GLY A 1 79 ? 20.024 5.331 -6.943 1.00 86.62 79 GLY A O 1
ATOM 633 N N . ALA A 1 80 ? 18.881 3.650 -7.904 1.00 88.44 80 ALA A N 1
ATOM 634 C CA . ALA A 1 80 ? 17.835 4.500 -8.475 1.00 88.44 80 ALA A CA 1
ATOM 635 C C . ALA A 1 80 ? 16.886 5.010 -7.372 1.00 88.44 80 ALA A C 1
ATOM 637 O O . ALA A 1 80 ? 16.470 4.228 -6.512 1.00 88.44 80 ALA A O 1
ATOM 638 N N . SER A 1 81 ? 16.535 6.300 -7.401 1.00 87.38 81 SER A N 1
ATOM 639 C CA . SER A 1 81 ? 15.635 6.942 -6.429 1.00 87.38 81 SER A CA 1
ATOM 640 C C . SER A 1 81 ? 14.726 7.984 -7.096 1.00 87.38 81 SER A C 1
ATOM 642 O O . SER A 1 81 ? 15.103 8.567 -8.114 1.00 87.38 81 SER A O 1
ATOM 644 N N . MET A 1 82 ? 13.553 8.213 -6.497 1.00 85.31 82 MET A N 1
ATOM 645 C CA . MET A 1 82 ? 12.518 9.201 -6.850 1.00 85.31 82 MET A CA 1
ATOM 646 C C . MET A 1 82 ? 12.047 9.922 -5.586 1.00 85.31 82 MET A C 1
ATOM 648 O O . MET A 1 82 ? 12.133 9.276 -4.514 1.00 85.31 82 MET A O 1
#

Secondary structure (DSSP, 8-state):
-HHHHHHHHHHHHHHHHHHHHHHHS-S-----------S-HHHHHHHHH-STTHHHH-TTGGG-TT-----BS-SSSTT-B-

Radius of gyration: 24.08 Å; chains: 1; bounding box: 46×30×62 Å

pLDDT: mean 91.33, std 5.52, range [67.75, 98.5]